Protein AF-A0A7C0WH21-F1 (afdb_monomer_lite)

pLDDT: mean 85.38, std 18.07, range [34.62, 98.56]

Radius of gyration: 17.71 Å; chains: 1; bounding box: 52×28×45 Å

Foldseek 3Di:
DDPVVVVVVVCPDCVNDVVSVVVVQVVVCQAAVDHPVLAFPAEAEDQDVVVQVVVCVVQVFDWGHHPAKIKTGRVVVRYIYINNHGPDDPPPPDDD

Sequence (96 aa):
MTESAKHSFQENLIYRNPEKNRIARDMLHRYTGSQVEEFQQYIILTNFHRYLQSFCDVYHCKISFGSMMQAVHAPQINLSIIDIRQRGEVIRHYRW

Structure (mmCIF, N/CA/C/O backbone):
data_AF-A0A7C0WH21-F1
#
_entry.id   AF-A0A7C0WH21-F1
#
loop_
_atom_site.group_PDB
_atom_site.id
_atom_site.type_symbol
_atom_site.label_atom_id
_atom_site.label_alt_id
_atom_site.label_comp_id
_atom_site.label_asym_id
_atom_site.label_entity_id
_atom_site.label_seq_id
_atom_site.pdbx_PDB_ins_code
_atom_site.Cartn_x
_atom_site.Cartn_y
_atom_site.Cartn_z
_atom_site.occupancy
_atom_site.B_iso_or_equiv
_atom_site.auth_seq_id
_atom_site.auth_comp_id
_atom_site.auth_asym_id
_atom_site.auth_atom_id
_atom_site.pdbx_PDB_model_num
ATOM 1 N N . MET A 1 1 ? 29.875 -20.245 4.947 1.00 52.12 1 MET A N 1
ATOM 2 C CA . MET A 1 1 ? 29.540 -18.856 4.551 1.00 52.12 1 MET A CA 1
ATOM 3 C C . MET A 1 1 ? 30.252 -17.917 5.516 1.00 52.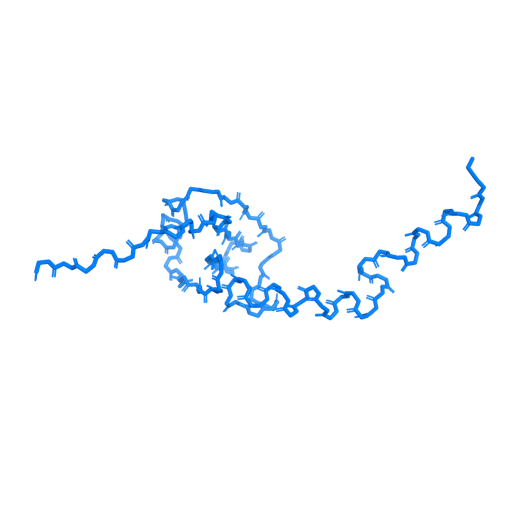12 1 MET A C 1
ATOM 5 O O . MET A 1 1 ? 29.966 -17.988 6.703 1.00 52.12 1 MET A O 1
ATOM 9 N N . THR A 1 2 ? 31.232 -17.148 5.040 1.00 59.81 2 THR A N 1
ATOM 10 C CA . THR A 1 2 ? 32.137 -16.306 5.848 1.00 59.81 2 THR A CA 1
ATOM 11 C C . THR A 1 2 ? 31.453 -15.039 6.386 1.00 59.81 2 THR A C 1
ATOM 13 O O . THR A 1 2 ? 30.562 -14.488 5.738 1.00 59.81 2 THR A O 1
ATOM 16 N N . GLU A 1 3 ? 31.889 -14.563 7.560 1.00 60.75 3 GLU A N 1
ATOM 17 C CA . GLU A 1 3 ? 31.406 -13.358 8.272 1.00 60.75 3 GLU A CA 1
ATOM 18 C C . GLU A 1 3 ? 31.296 -12.114 7.361 1.00 60.75 3 GLU A C 1
ATOM 20 O O . GLU A 1 3 ? 30.324 -11.362 7.415 1.00 60.75 3 GLU A O 1
ATOM 25 N N . SER A 1 4 ? 32.264 -11.946 6.454 1.00 59.84 4 SER A N 1
ATOM 26 C CA . SER A 1 4 ? 32.368 -10.817 5.518 1.00 59.84 4 SER A CA 1
ATOM 27 C C . SER A 1 4 ? 31.221 -10.758 4.494 1.00 59.84 4 SER A C 1
ATOM 29 O O . SER A 1 4 ? 30.712 -9.679 4.193 1.00 59.84 4 SER A O 1
ATOM 31 N N . ALA A 1 5 ? 30.733 -11.911 4.020 1.00 60.78 5 ALA A N 1
ATOM 32 C CA . ALA A 1 5 ? 29.603 -11.969 3.088 1.00 60.78 5 ALA A CA 1
ATOM 33 C C . ALA A 1 5 ? 28.254 -11.704 3.781 1.00 60.78 5 ALA A C 1
ATOM 35 O O . ALA A 1 5 ? 27.334 -11.167 3.167 1.00 60.78 5 ALA A O 1
ATOM 36 N N . LYS A 1 6 ? 28.127 -12.044 5.074 1.00 60.03 6 LYS A N 1
ATOM 37 C CA . LYS A 1 6 ? 26.934 -11.703 5.869 1.00 60.03 6 LYS A CA 1
ATOM 38 C C . LYS A 1 6 ? 26.833 -10.195 6.107 1.00 60.03 6 LYS A C 1
ATOM 40 O O . LYS A 1 6 ? 25.733 -9.653 6.031 1.00 60.03 6 LYS A O 1
ATOM 45 N N . HIS A 1 7 ? 27.962 -9.523 6.344 1.00 58.81 7 HIS A N 1
ATOM 46 C CA . HIS A 1 7 ? 28.005 -8.074 6.551 1.00 58.81 7 HIS A CA 1
ATOM 47 C C . HIS A 1 7 ? 27.543 -7.299 5.303 1.00 58.81 7 HIS A C 1
ATOM 49 O O . HIS A 1 7 ? 26.657 -6.451 5.401 1.00 58.81 7 HIS A O 1
ATOM 55 N N . SER A 1 8 ? 28.035 -7.660 4.108 1.00 61.88 8 SER A N 1
ATOM 56 C CA . SER A 1 8 ? 27.661 -6.967 2.860 1.00 61.88 8 SER A CA 1
ATOM 57 C C . SER A 1 8 ? 26.201 -7.197 2.437 1.00 61.88 8 SER A C 1
ATOM 59 O O . SER A 1 8 ? 25.567 -6.317 1.846 1.00 61.88 8 SER A O 1
ATOM 61 N N . PHE A 1 9 ? 25.625 -8.357 2.773 1.00 60.66 9 PHE A N 1
ATOM 62 C CA . PHE A 1 9 ? 24.197 -8.621 2.577 1.00 60.66 9 PHE A CA 1
ATOM 63 C C . PHE A 1 9 ? 23.331 -7.771 3.507 1.00 60.66 9 PHE A C 1
ATOM 65 O O . PHE A 1 9 ? 22.280 -7.273 3.100 1.00 60.66 9 PHE A O 1
ATOM 72 N N . GLN A 1 10 ? 23.777 -7.581 4.748 1.00 64.88 10 GLN A N 1
ATOM 73 C CA . GLN A 1 10 ? 23.037 -6.816 5.739 1.00 64.88 10 GLN A CA 1
ATOM 74 C C . GLN A 1 10 ? 23.023 -5.305 5.467 1.00 64.88 10 GLN A C 1
ATOM 76 O O . GLN A 1 10 ? 22.028 -4.648 5.770 1.00 64.88 10 GLN A O 1
ATOM 81 N N . GLU A 1 11 ? 24.075 -4.745 4.875 1.00 62.72 11 GLU A N 1
ATOM 82 C CA . GLU A 1 11 ? 24.108 -3.333 4.459 1.00 62.72 11 GLU A CA 1
ATOM 83 C C . GLU A 1 11 ? 23.206 -3.048 3.248 1.00 62.72 11 GLU A C 1
ATOM 85 O O . GLU A 1 11 ? 22.715 -1.936 3.063 1.00 62.72 11 GLU A O 1
ATOM 90 N N . ASN A 1 12 ? 22.924 -4.069 2.437 1.00 69.81 12 ASN A N 1
ATOM 91 C CA . ASN A 1 12 ? 22.107 -3.943 1.233 1.00 69.81 12 ASN A CA 1
ATOM 92 C C . ASN A 1 12 ? 20.590 -3.959 1.476 1.00 69.81 12 ASN A C 1
ATOM 94 O O . ASN A 1 12 ? 19.827 -3.779 0.519 1.00 69.81 12 ASN A O 1
ATOM 98 N N . LEU A 1 13 ? 20.152 -4.156 2.719 1.00 77.00 13 LEU A N 1
ATOM 99 C CA . LEU A 1 13 ? 18.746 -4.113 3.111 1.00 77.00 13 LEU A CA 1
ATOM 100 C C . LEU A 1 13 ? 18.157 -2.713 2.877 1.00 77.00 13 LEU A C 1
ATOM 102 O O . LEU A 1 13 ? 18.768 -1.702 3.221 1.00 77.00 13 LEU A O 1
ATOM 106 N N . ILE A 1 14 ? 16.940 -2.647 2.328 1.00 75.56 14 ILE A N 1
ATOM 107 C CA . ILE A 1 14 ? 16.283 -1.387 1.921 1.00 75.56 14 ILE A CA 1
ATOM 108 C C . ILE A 1 14 ? 16.191 -0.384 3.081 1.00 75.56 14 ILE A C 1
ATOM 110 O O . ILE A 1 14 ? 16.349 0.812 2.879 1.00 75.56 14 ILE A O 1
ATOM 114 N N . TYR A 1 15 ? 15.981 -0.854 4.311 1.00 74.81 15 TYR A N 1
ATOM 115 C CA . TYR A 1 15 ? 15.860 0.006 5.492 1.00 74.81 15 TYR A CA 1
ATOM 116 C C . TYR A 1 15 ? 17.201 0.484 6.071 1.00 74.81 15 TYR A C 1
ATOM 118 O O . TYR A 1 15 ? 17.203 1.384 6.904 1.00 74.81 15 TYR A O 1
ATOM 126 N N . ARG A 1 16 ? 18.333 -0.087 5.642 1.00 81.75 16 ARG A N 1
ATOM 127 C CA . ARG A 1 16 ? 19.688 0.333 6.051 1.00 81.75 16 ARG A CA 1
ATOM 128 C C . ARG A 1 16 ? 20.395 1.176 4.991 1.00 81.75 16 ARG A C 1
ATOM 130 O O . ARG A 1 16 ? 21.361 1.858 5.307 1.00 81.75 16 ARG A O 1
ATOM 137 N N . ASN A 1 17 ? 19.895 1.162 3.757 1.00 90.19 17 ASN A N 1
ATOM 138 C CA . ASN A 1 17 ? 20.417 1.958 2.656 1.00 90.19 17 ASN A CA 1
ATOM 139 C C . ASN A 1 17 ? 19.461 3.133 2.349 1.00 90.19 17 ASN A C 1
ATOM 141 O O . ASN A 1 17 ? 18.359 2.897 1.845 1.00 90.19 17 ASN A O 1
ATOM 145 N N . PRO A 1 18 ? 19.856 4.392 2.622 1.00 89.81 18 PRO A N 1
ATOM 146 C CA . PRO A 1 18 ? 18.969 5.548 2.482 1.00 89.81 18 PRO A CA 1
ATOM 147 C C . PRO A 1 18 ? 18.502 5.777 1.038 1.00 89.81 18 PRO A C 1
ATOM 149 O O . PRO A 1 18 ? 17.354 6.165 0.828 1.00 89.81 18 PRO A O 1
ATOM 152 N N . GLU A 1 19 ? 19.340 5.474 0.045 1.00 91.62 19 GLU A N 1
ATOM 153 C CA . GLU A 1 19 ? 18.985 5.640 -1.367 1.00 91.62 19 GLU A CA 1
ATOM 154 C C . GLU A 1 19 ? 17.945 4.606 -1.812 1.00 91.62 19 GLU A C 1
ATOM 156 O O . GLU A 1 19 ? 16.937 4.957 -2.424 1.00 91.62 19 GLU A O 1
ATOM 161 N N . LYS A 1 20 ? 18.112 3.333 -1.424 1.00 90.44 20 LYS A N 1
ATOM 162 C CA . LYS A 1 20 ? 17.089 2.303 -1.684 1.00 90.44 20 LYS A CA 1
ATOM 163 C C . LYS A 1 20 ? 15.775 2.637 -0.994 1.00 90.44 20 LYS A C 1
ATOM 165 O O . LYS A 1 20 ? 14.710 2.401 -1.559 1.00 90.44 20 LYS A O 1
ATOM 170 N N . ASN A 1 21 ? 15.847 3.181 0.217 1.00 91.75 21 ASN A N 1
ATOM 171 C CA . ASN A 1 21 ? 14.666 3.595 0.952 1.00 91.75 21 ASN A CA 1
ATOM 172 C C . ASN A 1 21 ? 13.906 4.721 0.228 1.00 91.75 21 ASN A C 1
ATOM 174 O O . ASN A 1 21 ? 12.696 4.620 0.032 1.00 91.75 21 ASN A O 1
ATOM 178 N N . ARG A 1 22 ? 14.623 5.751 -0.239 1.00 93.50 22 ARG A N 1
ATOM 179 C CA . ARG A 1 22 ? 14.060 6.844 -1.043 1.00 93.50 22 ARG A CA 1
ATOM 180 C C . ARG A 1 22 ? 13.377 6.319 -2.307 1.00 93.50 22 ARG A C 1
ATOM 182 O O . ARG A 1 22 ? 12.212 6.624 -2.535 1.00 93.50 22 ARG A O 1
ATOM 189 N N . ILE A 1 23 ? 14.059 5.460 -3.069 1.00 94.25 23 ILE A N 1
ATOM 190 C CA . ILE A 1 23 ? 13.498 4.837 -4.278 1.00 94.25 23 ILE A CA 1
ATOM 191 C C . ILE A 1 23 ? 12.232 4.034 -3.949 1.00 94.25 23 ILE A C 1
ATOM 193 O O . ILE A 1 23 ? 11.241 4.128 -4.670 1.00 94.25 23 ILE A O 1
ATOM 197 N N . ALA A 1 24 ? 12.236 3.268 -2.856 1.00 92.69 24 ALA A N 1
ATOM 198 C CA . ALA A 1 24 ? 11.077 2.482 -2.445 1.00 92.69 24 ALA A CA 1
ATOM 199 C C . ALA A 1 24 ? 9.865 3.366 -2.101 1.00 92.69 24 ALA A C 1
ATOM 201 O O . ALA A 1 24 ? 8.752 3.053 -2.522 1.00 92.69 24 ALA A O 1
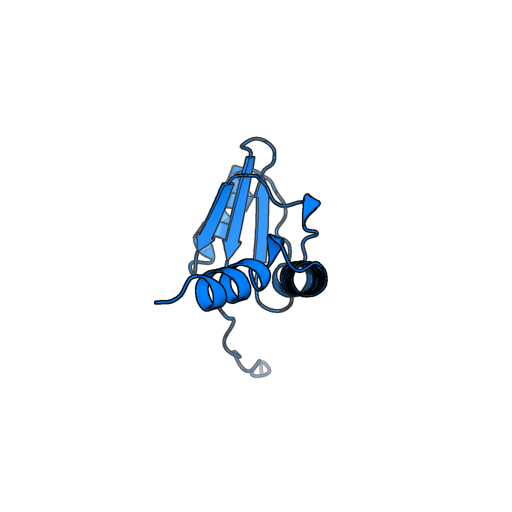ATOM 202 N N . ARG A 1 25 ? 10.073 4.483 -1.388 1.00 94.25 25 ARG A N 1
ATOM 203 C CA . ARG A 1 25 ? 9.009 5.455 -1.080 1.00 94.25 25 ARG A CA 1
ATOM 204 C C . ARG A 1 25 ? 8.459 6.120 -2.340 1.00 94.25 25 ARG A C 1
ATOM 206 O O . ARG A 1 25 ? 7.243 6.156 -2.516 1.00 94.25 25 ARG A O 1
ATOM 213 N N . ASP A 1 26 ? 9.335 6.552 -3.246 1.00 95.19 26 ASP A N 1
ATOM 214 C CA . ASP A 1 26 ? 8.935 7.158 -4.522 1.00 95.19 26 ASP A CA 1
ATOM 215 C C . ASP A 1 26 ? 8.118 6.178 -5.383 1.00 95.19 26 ASP A C 1
ATOM 217 O O . ASP A 1 26 ? 7.116 6.553 -5.999 1.00 95.19 26 ASP A O 1
ATOM 221 N N . MET A 1 27 ? 8.526 4.904 -5.4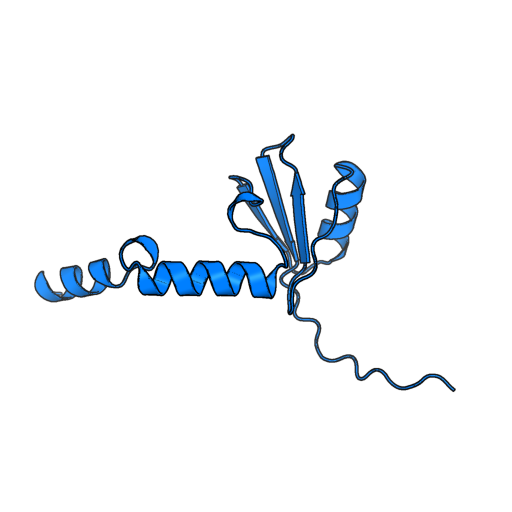27 1.00 95.00 27 MET A N 1
ATOM 222 C CA . MET A 1 27 ? 7.795 3.852 -6.139 1.00 95.00 27 MET A CA 1
ATOM 223 C C . MET A 1 27 ? 6.433 3.576 -5.509 1.00 95.00 27 MET A C 1
ATOM 225 O O . MET A 1 27 ? 5.451 3.457 -6.240 1.00 95.00 27 MET A O 1
ATOM 229 N N . LEU A 1 28 ? 6.364 3.493 -4.178 1.00 95.69 28 LEU A N 1
ATOM 230 C CA . LEU A 1 28 ? 5.108 3.278 -3.465 1.00 95.69 28 LEU A CA 1
ATOM 231 C C . LEU A 1 28 ? 4.112 4.391 -3.795 1.00 95.69 28 LEU A C 1
ATOM 233 O O . LEU A 1 28 ? 3.016 4.096 -4.268 1.00 95.69 28 LEU A O 1
ATOM 237 N N . HIS A 1 29 ? 4.539 5.650 -3.667 1.00 96.44 29 HIS A N 1
ATOM 238 C CA . HIS A 1 29 ? 3.708 6.804 -3.994 1.00 96.44 29 HIS A CA 1
ATOM 239 C C . HIS A 1 29 ? 3.204 6.773 -5.436 1.00 96.44 29 HIS A C 1
ATOM 241 O O . HIS A 1 29 ? 2.011 6.928 -5.694 1.00 96.44 29 HIS A O 1
ATOM 247 N N . ARG A 1 30 ? 4.098 6.496 -6.390 1.00 95.50 30 ARG A N 1
ATOM 248 C CA . ARG A 1 30 ? 3.743 6.410 -7.809 1.00 95.50 30 ARG A CA 1
ATOM 249 C C . ARG A 1 30 ? 2.725 5.306 -8.088 1.00 95.50 30 ARG A C 1
ATOM 251 O O . ARG A 1 30 ? 1.804 5.519 -8.876 1.00 95.50 30 ARG A O 1
ATOM 258 N N . TYR A 1 31 ? 2.904 4.126 -7.495 1.00 95.62 31 TYR A N 1
ATOM 259 C CA . TYR A 1 31 ? 2.072 2.970 -7.811 1.00 95.62 31 TYR A CA 1
ATOM 260 C C . TYR A 1 31 ? 0.718 2.989 -7.119 1.00 95.62 31 TYR A C 1
ATOM 262 O O . TYR A 1 31 ? -0.235 2.537 -7.748 1.00 95.62 31 TYR A O 1
ATOM 270 N N . THR A 1 32 ? 0.605 3.526 -5.901 1.00 96.06 32 THR A N 1
ATOM 271 C CA . THR A 1 32 ? -0.662 3.552 -5.146 1.00 96.06 32 THR A CA 1
ATOM 272 C C . THR A 1 32 ? -1.377 4.898 -5.189 1.00 96.06 32 THR A C 1
ATOM 274 O O . THR A 1 32 ? -2.573 4.949 -4.923 1.00 96.06 32 THR A O 1
ATOM 277 N N . GLY A 1 33 ? -0.675 5.982 -5.529 1.00 96.62 33 GLY A N 1
ATOM 278 C CA . GLY A 1 33 ? -1.213 7.340 -5.461 1.00 96.62 33 GLY A CA 1
ATOM 279 C C . GLY A 1 33 ? -1.339 7.878 -4.032 1.00 96.62 33 GLY A C 1
ATOM 280 O O . GLY A 1 33 ? -2.009 8.888 -3.839 1.00 96.62 33 GLY A O 1
ATOM 281 N N . SER A 1 34 ? -0.715 7.219 -3.049 1.00 97.25 34 SER A N 1
ATOM 282 C CA . SER A 1 34 ? -0.751 7.602 -1.629 1.00 97.25 34 SER A CA 1
ATOM 283 C C . SER A 1 34 ? 0.637 7.997 -1.132 1.00 97.25 34 SER A C 1
ATOM 285 O O . SER A 1 34 ? 1.637 7.427 -1.561 1.00 97.25 34 SER A O 1
ATOM 287 N N . GLN A 1 35 ? 0.728 8.953 -0.219 1.00 96.50 35 GLN A N 1
ATOM 288 C CA . GLN A 1 35 ? 1.944 9.237 0.541 1.00 96.50 35 GLN A CA 1
ATOM 289 C C . GLN A 1 35 ? 2.226 8.118 1.550 1.00 96.50 35 GLN A C 1
ATOM 291 O O . GLN A 1 35 ? 1.318 7.391 1.959 1.00 96.50 35 GLN A O 1
ATOM 296 N N . VAL A 1 36 ? 3.488 7.957 1.964 1.00 94.50 36 VAL A N 1
ATOM 297 C CA . VAL A 1 36 ? 3.863 6.859 2.874 1.00 94.50 36 VAL A CA 1
ATOM 298 C C . VAL A 1 36 ? 3.217 7.027 4.255 1.00 94.50 36 VAL A C 1
ATOM 300 O O . VAL A 1 36 ? 2.904 6.039 4.911 1.00 94.50 36 VAL A O 1
ATOM 303 N N . GLU A 1 37 ? 2.954 8.268 4.662 1.00 96.31 37 GLU A N 1
ATOM 304 C CA . GLU A 1 37 ? 2.318 8.643 5.927 1.00 96.31 37 GLU A CA 1
ATOM 305 C C . GLU A 1 37 ? 0.825 8.286 5.977 1.00 96.31 37 GLU A C 1
ATOM 307 O O . GLU A 1 37 ? 0.245 8.214 7.058 1.00 96.31 37 GLU A O 1
ATOM 312 N N . GLU A 1 38 ? 0.191 8.044 4.826 1.00 97.56 38 GLU A N 1
ATOM 313 C CA . GLU A 1 38 ? -1.213 7.622 4.757 1.00 97.56 38 GLU A CA 1
ATOM 314 C C . GLU A 1 38 ? -1.380 6.123 5.042 1.00 97.56 38 GLU A C 1
ATOM 316 O O . GLU A 1 38 ? -2.481 5.665 5.367 1.00 97.56 38 GLU A O 1
ATOM 321 N N . PHE A 1 39 ? -0.302 5.341 4.943 1.00 97.94 39 PHE A N 1
ATOM 322 C CA . PHE A 1 39 ? -0.354 3.911 5.210 1.00 97.94 39 PHE A CA 1
ATOM 323 C C . PHE A 1 39 ? -0.502 3.630 6.698 1.00 97.94 39 PHE A C 1
ATOM 325 O O . PHE A 1 39 ? 0.184 4.184 7.552 1.00 97.94 39 PHE A O 1
ATOM 332 N N . GLN A 1 40 ? -1.407 2.704 6.982 1.00 98.31 40 GLN A N 1
ATOM 333 C CA . GLN A 1 40 ? -1.672 2.238 8.331 1.00 98.31 40 GLN A CA 1
ATOM 334 C C . GLN A 1 40 ? -0.756 1.064 8.688 1.00 98.31 40 GLN A C 1
ATOM 336 O O . GLN A 1 40 ? -0.157 0.437 7.812 1.00 98.31 40 GLN A O 1
ATOM 341 N N . GLN A 1 41 ? -0.656 0.755 9.981 1.00 97.75 41 GLN A N 1
ATOM 342 C CA . GLN A 1 41 ? 0.277 -0.250 10.495 1.00 97.75 41 GLN A CA 1
ATOM 343 C C . GLN A 1 41 ? 0.038 -1.644 9.906 1.00 97.75 41 GLN A C 1
ATOM 345 O O . GLN A 1 41 ? 0.991 -2.393 9.684 1.00 97.75 41 GLN A O 1
ATOM 350 N N . TYR A 1 42 ? -1.225 -1.991 9.657 1.00 98.31 42 TYR A N 1
ATOM 351 C CA . TYR A 1 42 ? -1.605 -3.254 9.043 1.00 98.31 42 TYR A CA 1
ATOM 352 C C . TYR A 1 42 ? -1.950 -3.036 7.568 1.00 98.31 42 TYR A C 1
ATOM 354 O O . TYR A 1 42 ? -2.675 -2.103 7.217 1.00 98.31 42 TYR A O 1
ATOM 362 N N . ILE A 1 43 ? -1.444 -3.913 6.697 1.00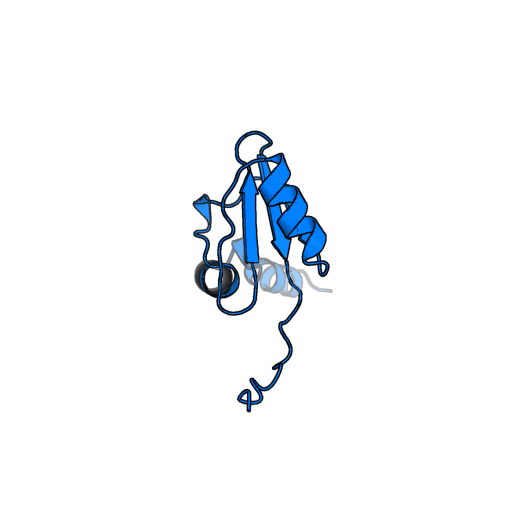 98.06 43 ILE A N 1
ATOM 363 C CA . ILE A 1 43 ? -1.664 -3.845 5.247 1.00 98.06 43 ILE A CA 1
ATOM 364 C C . ILE A 1 43 ? -2.223 -5.178 4.749 1.00 98.06 43 ILE A C 1
ATOM 366 O O . ILE A 1 43 ? -1.621 -6.231 4.953 1.00 98.06 43 ILE A O 1
ATOM 370 N N . ILE A 1 44 ? -3.352 -5.119 4.046 1.00 97.94 44 ILE A N 1
ATOM 371 C CA . ILE A 1 44 ? -3.903 -6.220 3.255 1.00 97.94 44 ILE A CA 1
ATOM 372 C C . ILE A 1 44 ? -3.526 -5.995 1.794 1.00 97.94 44 ILE A C 1
ATOM 374 O O . ILE A 1 44 ? -3.790 -4.938 1.224 1.00 97.94 44 ILE A O 1
ATOM 378 N N . LEU A 1 45 ? -2.957 -7.017 1.165 1.00 97.75 45 LEU A N 1
ATOM 379 C CA . LEU A 1 45 ? -2.756 -7.055 -0.279 1.00 97.75 45 LEU A CA 1
ATOM 380 C C . LEU A 1 45 ? -3.819 -7.955 -0.899 1.00 97.75 45 LEU A C 1
ATOM 382 O O . LEU A 1 45 ? -4.048 -9.069 -0.430 1.00 97.75 45 LEU A O 1
ATOM 386 N N . THR A 1 46 ? -4.462 -7.482 -1.959 1.00 96.00 46 THR A N 1
ATOM 387 C CA . THR A 1 46 ? -5.471 -8.247 -2.692 1.00 96.00 46 THR A CA 1
ATOM 388 C C . THR A 1 46 ? -5.282 -8.082 -4.191 1.00 96.00 46 THR A C 1
ATOM 390 O O . THR A 1 46 ? -4.840 -7.044 -4.666 1.00 96.00 46 THR A O 1
ATOM 393 N N . ASN A 1 47 ? -5.636 -9.105 -4.957 1.00 95.06 47 ASN A N 1
ATOM 394 C CA . ASN A 1 47 ? -5.777 -9.045 -6.412 1.00 95.06 47 ASN A CA 1
ATOM 395 C C . ASN A 1 47 ? -7.257 -8.998 -6.849 1.00 95.06 47 ASN A C 1
ATOM 397 O O . ASN A 1 47 ? -7.556 -9.036 -8.045 1.00 95.06 47 ASN A O 1
ATOM 401 N N . PHE A 1 48 ? -8.196 -8.923 -5.899 1.00 94.00 48 PHE A N 1
ATOM 402 C CA . PHE A 1 48 ? -9.629 -8.841 -6.166 1.00 94.00 48 PHE A CA 1
ATOM 403 C C . PHE A 1 48 ? -10.156 -7.444 -5.835 1.00 94.00 48 PHE A C 1
ATOM 405 O O . PHE A 1 48 ? -10.411 -7.111 -4.675 1.00 94.00 48 PHE A O 1
ATOM 412 N N . HIS A 1 49 ? -10.419 -6.662 -6.883 1.00 92.94 49 HIS A N 1
ATOM 413 C CA . HIS A 1 49 ? -10.924 -5.289 -6.780 1.00 92.94 49 HIS A CA 1
ATOM 414 C C . HIS A 1 49 ? -12.189 -5.144 -5.921 1.00 92.94 49 HIS A C 1
ATOM 416 O O . HIS A 1 49 ? -12.364 -4.142 -5.233 1.00 92.94 49 HIS A O 1
ATOM 422 N N . ARG A 1 50 ? -13.047 -6.171 -5.906 1.00 94.62 50 ARG A N 1
ATOM 423 C CA . ARG A 1 50 ? -14.271 -6.189 -5.098 1.00 94.62 50 ARG A CA 1
ATOM 424 C C . ARG A 1 50 ? -13.986 -5.988 -3.605 1.00 94.62 50 ARG A C 1
ATOM 426 O O . ARG A 1 50 ? -14.737 -5.270 -2.963 1.00 94.62 50 ARG A O 1
ATOM 433 N N . TYR A 1 51 ? -12.910 -6.564 -3.058 1.00 95.88 51 TYR A N 1
ATOM 434 C CA . TYR A 1 51 ? -12.582 -6.370 -1.639 1.00 95.88 51 TYR A CA 1
ATOM 435 C C . TYR A 1 51 ? -12.162 -4.934 -1.339 1.00 95.88 51 TYR A C 1
ATOM 437 O O . TYR A 1 51 ? -12.519 -4.419 -0.286 1.00 95.88 51 TYR A O 1
ATOM 445 N N . LEU A 1 52 ? -11.463 -4.271 -2.265 1.00 96.19 52 LEU A N 1
ATOM 446 C CA . LEU A 1 52 ? -11.114 -2.859 -2.113 1.00 96.19 52 LEU A CA 1
ATOM 447 C C . LEU A 1 52 ? -12.369 -1.971 -2.139 1.00 96.19 52 LEU A C 1
ATOM 449 O O . LEU A 1 52 ? -12.493 -1.082 -1.303 1.00 96.19 52 LEU A O 1
ATOM 453 N N . GLN A 1 53 ? -13.320 -2.251 -3.038 1.00 95.94 53 GLN A N 1
ATOM 454 C CA . GLN A 1 53 ? -14.608 -1.547 -3.081 1.00 95.94 53 GLN A CA 1
ATOM 455 C C . GLN A 1 53 ? -15.407 -1.754 -1.790 1.00 95.94 53 GLN A C 1
ATOM 457 O O . GLN A 1 53 ? -15.766 -0.784 -1.135 1.00 95.94 53 GLN A O 1
ATOM 462 N N . SER A 1 54 ? -15.601 -3.006 -1.362 1.00 97.00 54 SER A N 1
ATOM 463 C CA . SER A 1 54 ? -16.323 -3.301 -0.120 1.00 97.00 54 SER A CA 1
ATOM 464 C C . SER A 1 54 ? -15.650 -2.685 1.107 1.00 97.00 54 SER A C 1
ATOM 466 O O . SER A 1 54 ? -16.337 -2.189 1.991 1.00 97.00 54 SER A O 1
ATOM 468 N N . PHE A 1 55 ? -14.317 -2.675 1.164 1.00 97.44 55 PHE A N 1
ATOM 469 C CA . PHE A 1 55 ? -13.579 -2.008 2.235 1.00 97.44 55 PHE A CA 1
ATOM 470 C C . PHE A 1 55 ? -13.837 -0.495 2.243 1.00 97.44 55 PHE A C 1
ATOM 472 O O . PHE A 1 55 ? -14.108 0.080 3.294 1.00 97.44 55 PHE A O 1
ATOM 479 N N . CYS A 1 56 ? -13.800 0.143 1.070 1.00 96.75 56 CYS A N 1
ATOM 480 C CA . CYS A 1 56 ? -14.118 1.559 0.906 1.00 96.75 56 CYS A CA 1
ATOM 481 C C . CYS A 1 56 ? -15.538 1.887 1.393 1.00 96.75 56 CYS A C 1
ATOM 483 O O . CYS A 1 56 ? -15.720 2.866 2.115 1.00 96.75 56 CYS A O 1
ATOM 485 N N . ASP A 1 57 ? -16.515 1.050 1.039 1.00 97.06 57 ASP A N 1
ATOM 486 C CA . ASP A 1 57 ? -17.922 1.241 1.394 1.00 97.06 57 ASP A CA 1
ATOM 487 C C . ASP A 1 57 ? -18.169 1.058 2.896 1.00 97.06 57 ASP A C 1
ATOM 489 O O . ASP A 1 57 ? -18.850 1.877 3.506 1.00 97.06 57 ASP A O 1
ATOM 493 N N . VAL A 1 58 ? -17.590 0.014 3.505 1.00 97.31 58 VAL A N 1
ATOM 494 C CA . VAL A 1 58 ? -17.753 -0.304 4.937 1.00 97.31 58 VAL A CA 1
ATOM 495 C C . VAL A 1 58 ? -17.141 0.772 5.830 1.00 97.31 58 VAL A C 1
ATOM 497 O O . VAL A 1 58 ? -17.706 1.114 6.866 1.00 97.31 58 VAL A O 1
ATOM 500 N N . TYR A 1 59 ? -15.978 1.295 5.446 1.00 97.50 59 TYR A N 1
ATOM 501 C CA . TYR A 1 59 ? -15.223 2.248 6.259 1.00 97.50 59 TYR A CA 1
ATOM 502 C C . TYR A 1 59 ? -15.410 3.706 5.821 1.00 97.50 59 TYR A C 1
ATOM 504 O O . TYR A 1 59 ? -14.847 4.599 6.452 1.00 97.50 59 TYR A O 1
ATOM 512 N N . HIS A 1 60 ? -16.209 3.952 4.776 1.00 97.44 60 HIS A N 1
ATOM 513 C CA . HIS A 1 60 ? -16.483 5.275 4.201 1.00 97.44 60 HIS A CA 1
ATOM 514 C C . HIS A 1 60 ? -15.212 6.087 3.892 1.00 97.44 60 HIS A C 1
ATOM 516 O O . HIS A 1 60 ? -15.155 7.304 4.080 1.00 97.44 60 HIS A O 1
ATOM 522 N N . CYS A 1 61 ? -14.171 5.398 3.426 1.00 96.81 61 CYS A N 1
ATOM 523 C CA . CYS A 1 61 ? -12.885 5.994 3.071 1.00 96.81 61 CYS A CA 1
ATOM 524 C C . CYS A 1 61 ? -12.846 6.366 1.579 1.00 96.81 61 CYS A C 1
ATOM 526 O O . CYS A 1 61 ? -13.817 6.185 0.851 1.00 96.81 61 CYS A O 1
ATOM 528 N N . LYS A 1 62 ? -11.723 6.918 1.106 1.00 96.25 62 LYS A N 1
ATOM 529 C CA . LYS A 1 62 ? -11.513 7.240 -0.314 1.00 96.25 62 LYS A CA 1
ATOM 530 C C . LYS A 1 62 ? -10.536 6.256 -0.946 1.00 96.25 62 LYS A C 1
ATOM 532 O O . LYS A 1 62 ? -9.585 5.830 -0.294 1.00 96.25 62 LYS A O 1
ATOM 537 N N . ILE A 1 63 ? -10.756 5.949 -2.222 1.00 96.94 63 ILE A N 1
ATOM 538 C CA . ILE A 1 63 ? -9.811 5.187 -3.042 1.00 96.94 63 ILE A CA 1
ATOM 539 C C . ILE A 1 63 ? -8.754 6.147 -3.592 1.00 96.94 63 ILE A C 1
ATOM 541 O O . ILE A 1 63 ? -9.098 7.130 -4.251 1.00 96.94 63 ILE A O 1
ATOM 545 N N . SER A 1 64 ? -7.482 5.847 -3.344 1.00 96.81 64 SER A N 1
ATOM 546 C CA . SER A 1 64 ? -6.353 6.450 -4.045 1.00 96.81 64 SER A CA 1
ATOM 547 C C . SER A 1 64 ? -6.033 5.662 -5.316 1.00 96.81 64 SER A C 1
ATOM 549 O O . SER A 1 64 ? -6.221 4.443 -5.395 1.00 96.81 64 SER A O 1
ATOM 551 N N . PHE A 1 65 ? -5.581 6.382 -6.342 1.00 95.12 65 PHE A N 1
ATOM 552 C CA . PHE A 1 65 ? -5.276 5.831 -7.657 1.00 95.12 65 PHE A CA 1
ATOM 553 C C . PHE A 1 65 ? -3.838 6.178 -8.016 1.00 95.12 65 PHE A C 1
ATOM 555 O O . PHE A 1 65 ? -3.519 7.346 -8.238 1.00 95.12 65 PHE A O 1
ATOM 562 N N . GLY A 1 66 ? -2.980 5.167 -8.100 1.00 93.69 66 GLY A N 1
ATOM 563 C CA . GLY A 1 66 ? -1.650 5.317 -8.669 1.00 93.69 66 GLY A CA 1
ATOM 564 C C . GLY A 1 66 ? -1.582 4.791 -10.095 1.00 93.69 66 GLY A C 1
ATOM 565 O O . GLY A 1 66 ? -2.587 4.422 -10.706 1.00 93.69 66 GLY A O 1
ATOM 566 N N . SER A 1 67 ? -0.369 4.746 -10.639 1.00 92.19 67 SER A N 1
ATOM 567 C CA . SER A 1 67 ? -0.149 4.321 -12.023 1.00 92.19 67 SER A CA 1
ATOM 568 C C . SER A 1 67 ? -0.545 2.865 -12.281 1.00 92.19 67 SER A C 1
ATOM 570 O O . SER A 1 67 ? -0.902 2.535 -13.408 1.00 92.19 67 SER A O 1
ATOM 572 N N . MET A 1 68 ? -0.482 2.003 -11.260 1.00 90.50 68 MET A N 1
ATOM 573 C CA . MET A 1 68 ? -0.717 0.558 -11.399 1.00 90.50 68 MET A CA 1
ATOM 574 C C . MET A 1 68 ? -1.658 -0.021 -10.342 1.00 90.50 68 MET A C 1
ATOM 576 O O . MET A 1 68 ? -2.320 -1.021 -10.613 1.00 90.50 68 MET A O 1
ATOM 580 N N . MET A 1 69 ? -1.722 0.578 -9.153 1.00 95.00 69 MET A N 1
ATOM 581 C CA . MET A 1 69 ? -2.445 0.052 -7.997 1.00 95.00 69 MET A CA 1
ATOM 582 C C . MET A 1 69 ? -3.480 1.056 -7.495 1.00 95.00 69 MET A C 1
ATOM 584 O O . MET A 1 69 ? -3.440 2.250 -7.798 1.00 95.00 69 MET A O 1
ATOM 588 N N . GLN A 1 70 ? -4.418 0.545 -6.707 1.00 96.44 70 GLN A N 1
ATOM 589 C CA . GLN A 1 70 ? -5.355 1.351 -5.929 1.00 96.44 70 GLN 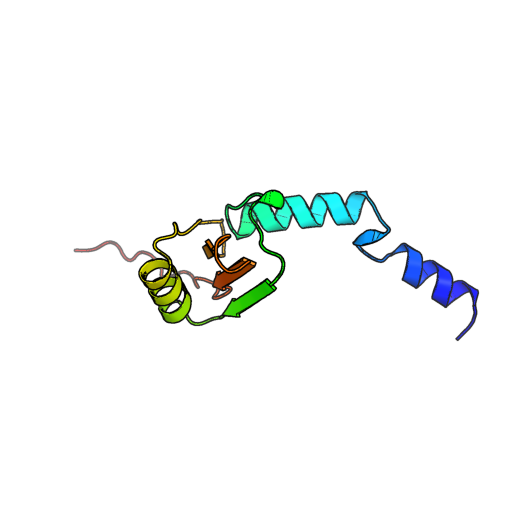A CA 1
ATOM 590 C C . GLN A 1 70 ? -5.183 1.013 -4.457 1.00 96.44 70 GLN A C 1
ATOM 592 O O . GLN A 1 70 ? -4.945 -0.151 -4.128 1.00 96.44 70 GLN A O 1
ATOM 597 N N . ALA A 1 71 ? -5.335 1.999 -3.581 1.00 97.69 71 ALA A N 1
ATOM 598 C CA . ALA A 1 71 ? -5.307 1.769 -2.145 1.00 97.69 71 ALA A CA 1
ATOM 599 C C . ALA A 1 71 ? -6.466 2.473 -1.437 1.00 97.69 71 ALA A C 1
ATOM 601 O O . ALA A 1 71 ? -7.058 3.423 -1.944 1.00 97.69 71 ALA A O 1
ATOM 602 N N . VAL A 1 72 ? -6.818 1.961 -0.263 1.00 98.38 72 VAL A N 1
ATOM 603 C CA . VAL A 1 72 ? -7.735 2.610 0.674 1.00 98.38 72 VAL A CA 1
ATOM 604 C C . VAL A 1 72 ? -7.114 2.514 2.058 1.00 98.38 72 VAL A C 1
ATOM 606 O O . VAL A 1 72 ? -6.616 1.456 2.452 1.00 98.38 72 VAL A O 1
ATOM 609 N N . HIS A 1 73 ? -7.166 3.615 2.799 1.00 98.44 73 HIS A N 1
ATOM 610 C CA . HIS A 1 73 ? -6.602 3.731 4.138 1.00 98.44 73 HIS A CA 1
ATOM 611 C C . HIS A 1 73 ? -7.728 4.003 5.136 1.00 98.44 73 HIS A C 1
ATOM 613 O O . HIS A 1 73 ? -8.477 4.963 4.957 1.00 98.44 73 HIS A O 1
ATOM 619 N N . ALA A 1 74 ? -7.843 3.169 6.173 1.00 98.31 74 ALA A N 1
ATOM 620 C CA . ALA A 1 74 ? -8.825 3.307 7.247 1.00 98.31 74 ALA A CA 1
ATOM 621 C C . ALA A 1 74 ? -8.118 3.512 8.601 1.00 98.31 74 ALA A C 1
ATOM 623 O O . ALA A 1 74 ? -7.882 2.541 9.335 1.00 98.31 74 ALA A O 1
ATOM 624 N N . PRO A 1 75 ? -7.769 4.764 8.960 1.00 97.94 75 PRO A N 1
ATOM 625 C CA . PRO A 1 75 ? -7.116 5.075 10.231 1.00 97.94 75 PRO A CA 1
ATOM 626 C C . PRO A 1 75 ? -7.908 4.627 11.462 1.00 97.94 75 PRO A C 1
ATOM 628 O O . PRO A 1 75 ? -7.319 4.225 12.460 1.00 97.94 75 PRO A O 1
ATOM 631 N N . GLN A 1 76 ? -9.241 4.611 11.378 1.00 97.69 76 GLN A N 1
ATOM 632 C CA . GLN A 1 76 ? -10.136 4.211 12.469 1.00 97.69 76 GLN A CA 1
ATOM 633 C C . GLN A 1 76 ? -9.946 2.762 12.939 1.00 97.69 76 GLN A C 1
ATOM 635 O O . GLN A 1 76 ? -10.329 2.428 14.056 1.00 97.69 76 GLN A O 1
ATOM 640 N N . ILE A 1 77 ? -9.367 1.903 12.098 1.00 97.69 77 ILE A N 1
ATOM 641 C CA . ILE A 1 77 ? -9.043 0.509 12.429 1.00 97.69 77 ILE A CA 1
ATOM 642 C C . ILE A 1 77 ? -7.569 0.178 12.169 1.00 97.69 77 ILE A C 1
ATOM 644 O O . ILE A 1 77 ? -7.186 -0.990 12.202 1.00 97.69 77 ILE A O 1
ATOM 648 N N . ASN A 1 78 ? -6.744 1.197 11.900 1.00 98.12 78 ASN A N 1
ATOM 649 C CA . ASN A 1 78 ? -5.315 1.062 11.624 1.00 98.12 78 ASN A CA 1
ATOM 650 C C . ASN A 1 78 ? -5.005 0.060 10.485 1.00 98.12 78 ASN A C 1
ATOM 652 O O . ASN A 1 78 ? -4.010 -0.665 10.531 1.00 98.12 78 ASN A O 1
ATOM 656 N N . LEU A 1 79 ? -5.852 0.025 9.446 1.00 98.38 79 LEU A N 1
ATOM 657 C CA . LEU A 1 79 ? -5.745 -0.921 8.329 1.00 98.38 79 LEU A CA 1
ATOM 658 C C . LEU A 1 79 ? -5.706 -0.201 6.978 1.00 98.38 79 LEU A C 1
ATOM 660 O O . LEU A 1 79 ? -6.470 0.727 6.723 1.00 98.38 79 LEU A O 1
ATOM 664 N N . SER A 1 80 ? -4.823 -0.645 6.089 1.00 98.56 80 SER A N 1
ATOM 665 C CA . SER A 1 80 ? -4.812 -0.279 4.671 1.00 98.56 80 SER A CA 1
ATOM 666 C C . SER A 1 80 ? -5.051 -1.509 3.811 1.00 98.56 80 SER A C 1
ATOM 668 O O . SER A 1 80 ? -4.587 -2.598 4.141 1.00 98.56 80 SER A O 1
ATOM 670 N N . ILE A 1 81 ? -5.729 -1.337 2.682 1.00 98.38 81 ILE A N 1
ATOM 671 C CA . ILE A 1 81 ? -5.866 -2.374 1.659 1.00 98.38 81 ILE A CA 1
ATOM 672 C C . ILE A 1 81 ? -5.331 -1.857 0.328 1.00 98.38 81 ILE A C 1
ATOM 674 O O . ILE A 1 81 ? -5.584 -0.710 -0.039 1.00 98.38 81 ILE A O 1
ATOM 678 N N . ILE A 1 82 ? -4.589 -2.698 -0.392 1.00 97.88 82 ILE A N 1
ATOM 679 C CA . ILE A 1 82 ? -4.010 -2.376 -1.698 1.00 97.88 82 ILE A CA 1
ATOM 680 C C . ILE A 1 82 ? -4.464 -3.425 -2.713 1.00 97.88 82 ILE A C 1
ATOM 682 O O . ILE A 1 82 ? -4.217 -4.621 -2.536 1.00 97.88 82 ILE A O 1
ATOM 686 N N . ASP A 1 83 ? -5.109 -2.970 -3.786 1.00 97.06 83 ASP A N 1
ATOM 687 C CA . ASP A 1 83 ? -5.397 -3.780 -4.969 1.00 97.06 83 ASP A CA 1
ATOM 688 C C . ASP A 1 83 ? -4.172 -3.774 -5.892 1.00 97.06 83 ASP A C 1
ATOM 690 O O . ASP A 1 83 ? -3.879 -2.777 -6.557 1.00 97.06 83 ASP A O 1
ATOM 694 N N . ILE A 1 84 ? -3.454 -4.898 -5.907 1.00 95.38 84 ILE A N 1
ATOM 695 C CA . ILE A 1 84 ? -2.234 -5.120 -6.695 1.00 95.38 84 ILE A CA 1
ATOM 696 C C . ILE A 1 84 ? -2.519 -5.768 -8.054 1.00 95.38 84 ILE A C 1
ATOM 698 O O . ILE A 1 84 ? -1.590 -6.160 -8.766 1.00 95.38 84 ILE A O 1
ATOM 702 N N . ARG A 1 85 ? -3.795 -5.922 -8.427 1.00 91.31 85 ARG A N 1
ATOM 703 C CA . ARG A 1 85 ? -4.161 -6.452 -9.738 1.00 91.31 85 ARG A CA 1
ATOM 704 C C . ARG A 1 85 ? -3.651 -5.508 -10.820 1.00 91.31 85 ARG A C 1
ATOM 706 O O . ARG A 1 85 ? -4.156 -4.398 -10.976 1.00 91.31 85 ARG A O 1
ATOM 713 N N . GLN A 1 86 ? -2.707 -5.990 -11.622 1.00 73.75 86 GLN A N 1
ATOM 714 C CA . GLN A 1 86 ? -2.278 -5.275 -12.814 1.00 73.75 86 GLN A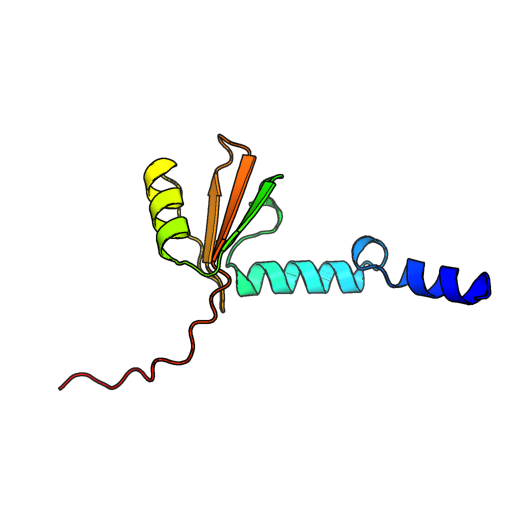 CA 1
ATOM 715 C C . GLN A 1 86 ? -3.484 -5.114 -13.740 1.00 73.75 86 GLN A C 1
ATOM 717 O O . GLN A 1 86 ? -4.102 -6.098 -14.158 1.00 73.75 86 GLN A O 1
ATOM 722 N N . ARG A 1 87 ? -3.847 -3.866 -14.048 1.00 64.06 87 ARG A N 1
ATOM 723 C CA . ARG A 1 87 ? -4.762 -3.593 -15.154 1.00 64.06 87 ARG A CA 1
ATOM 724 C C . ARG A 1 87 ? -3.998 -3.938 -16.429 1.00 64.06 87 ARG A C 1
ATOM 726 O O . ARG A 1 87 ? -3.302 -3.090 -16.970 1.00 64.06 87 ARG A O 1
ATOM 733 N N . GLY A 1 88 ? -4.088 -5.195 -16.870 1.00 55.56 88 GLY A N 1
ATOM 734 C CA . GLY A 1 88 ? -3.706 -5.551 -18.232 1.00 55.56 88 GLY A CA 1
ATOM 735 C C . GLY A 1 88 ? -4.414 -4.587 -19.175 1.00 55.56 88 GLY A C 1
ATOM 736 O O . GLY A 1 88 ? -5.567 -4.229 -18.915 1.00 55.56 88 GLY A O 1
ATOM 737 N N . GLU A 1 89 ? -3.705 -4.104 -20.190 1.00 48.41 89 GLU A N 1
ATOM 738 C CA . GLU A 1 89 ? -4.248 -3.205 -21.199 1.00 48.41 89 GLU A CA 1
ATOM 739 C C . GLU A 1 89 ? -5.528 -3.809 -21.784 1.00 48.41 89 GLU A C 1
ATOM 741 O O . GLU A 1 89 ? -5.515 -4.594 -22.729 1.00 48.41 89 GLU A O 1
ATOM 746 N N . VAL A 1 90 ? -6.677 -3.426 -21.234 1.00 48.38 90 VAL A N 1
ATOM 747 C CA . VAL A 1 90 ? -7.895 -3.399 -22.019 1.00 48.38 90 VAL A CA 1
ATOM 748 C C . VAL A 1 90 ? -7.640 -2.250 -22.971 1.00 48.38 90 VAL A C 1
ATOM 750 O O . VAL A 1 90 ? -7.821 -1.086 -22.604 1.00 48.38 90 VAL A O 1
ATOM 753 N N . ILE A 1 91 ? -7.136 -2.589 -24.163 1.00 47.16 91 ILE A N 1
ATOM 754 C CA . ILE A 1 91 ? -7.210 -1.743 -25.349 1.00 47.16 91 ILE A CA 1
ATOM 755 C C . ILE A 1 91 ? -8.585 -1.098 -25.271 1.00 47.16 91 ILE A C 1
ATOM 757 O O . ILE A 1 91 ? -9.605 -1.790 -25.338 1.00 47.16 91 ILE A O 1
ATOM 761 N N . ARG A 1 92 ? -8.613 0.215 -25.030 1.00 42.28 92 ARG A N 1
ATOM 762 C CA . ARG A 1 92 ? -9.825 1.014 -25.138 1.00 42.28 92 ARG A CA 1
ATOM 763 C C . ARG A 1 92 ? -10.210 0.973 -26.613 1.00 42.28 92 ARG A C 1
ATOM 765 O O . ARG A 1 92 ? -9.854 1.863 -27.373 1.00 42.28 92 ARG A O 1
ATOM 772 N N . HIS A 1 93 ? -10.863 -0.113 -27.022 1.00 37.38 93 HIS A N 1
ATOM 773 C CA . HIS A 1 93 ? -11.594 -0.186 -28.269 1.00 37.38 93 HIS A CA 1
ATOM 774 C C . HIS A 1 93 ? -12.611 0.946 -28.198 1.00 37.38 93 HIS A C 1
ATOM 776 O O . HIS A 1 93 ? -13.483 0.968 -27.323 1.00 37.38 93 HIS A O 1
ATOM 782 N N . TYR A 1 94 ? -12.405 1.938 -29.058 1.00 40.72 94 TYR A N 1
ATOM 783 C CA . TYR A 1 94 ? -13.346 3.017 -29.261 1.00 40.72 94 TYR A CA 1
ATOM 784 C C . TYR A 1 94 ? -14.714 2.416 -29.600 1.00 40.72 94 TYR A C 1
ATOM 786 O O . TYR A 1 94 ? -14.839 1.414 -30.302 1.00 40.72 94 TYR A O 1
ATOM 794 N N . ARG A 1 95 ? -15.725 3.011 -28.982 1.00 34.62 95 ARG A N 1
ATOM 795 C CA . ARG A 1 95 ? -17.132 2.632 -28.996 1.00 34.62 95 ARG A CA 1
ATOM 796 C C . ARG A 1 95 ? -17.796 3.307 -30.206 1.00 34.62 95 ARG A C 1
ATOM 798 O O . ARG A 1 95 ? -17.739 4.529 -30.243 1.00 34.62 95 ARG A O 1
ATOM 805 N N . TRP A 1 96 ? -18.394 2.480 -31.077 1.00 48.25 96 TRP A N 1
ATOM 806 C CA . TRP A 1 96 ? -19.274 2.730 -32.245 1.00 48.25 96 TRP A CA 1
ATOM 807 C C . TRP A 1 96 ? -18.910 3.874 -33.195 1.00 48.25 96 TRP A C 1
ATOM 809 O O . TRP A 1 96 ? -19.083 5.050 -32.813 1.00 48.25 96 TRP A O 1
#

Secondary structure (DSSP, 8-state):
--HHHHHHHHHTSTTT-HHHHHHHHHHHHHHHS--GGG--SEEEEES-HHHHHHHHHHHT--EEE-SS-EEEEEGGGTEEEEE-------------